Protein AF-A0A2E4XJX3-F1 (afdb_monomer_lite)

pLDDT: mean 94.76, std 6.54, range [60.28, 98.62]

Structure (mmCIF, N/CA/C/O backbone):
data_AF-A0A2E4XJX3-F1
#
_entry.id   AF-A0A2E4XJX3-F1
#
loop_
_atom_site.group_PDB
_atom_site.id
_atom_site.type_symbol
_atom_site.label_atom_id
_atom_site.label_alt_id
_atom_site.label_comp_id
_atom_site.label_asym_id
_atom_site.label_entity_id
_atom_site.label_seq_id
_atom_site.pdbx_PDB_ins_code
_atom_site.Cartn_x
_atom_site.Cartn_y
_atom_site.Cartn_z
_atom_site.occupancy
_atom_site.B_iso_or_equiv
_atom_site.auth_seq_id
_atom_site.auth_comp_id
_atom_site.auth_asym_id
_atom_site.auth_atom_id
_atom_site.pdbx_PDB_model_num
ATOM 1 N N . MET A 1 1 ? 22.770 4.022 -27.358 1.00 60.28 1 MET A N 1
ATOM 2 C CA . MET A 1 1 ? 21.686 3.166 -26.820 1.00 60.28 1 MET A CA 1
ATOM 3 C C . MET A 1 1 ? 21.592 3.239 -25.290 1.00 60.28 1 MET A C 1
ATOM 5 O O . MET A 1 1 ? 20.599 2.783 -24.740 1.00 60.28 1 MET A O 1
ATOM 9 N N . ASP A 1 2 ? 22.537 3.896 -24.609 1.00 72.00 2 ASP A N 1
ATOM 10 C CA . ASP A 1 2 ? 22.657 3.888 -23.140 1.00 72.00 2 ASP A CA 1
ATOM 11 C C . ASP A 1 2 ? 21.585 4.690 -22.389 1.00 72.00 2 ASP A C 1
ATOM 13 O O . ASP A 1 2 ? 21.184 4.313 -21.293 1.00 72.00 2 ASP A O 1
ATOM 17 N N . ASN A 1 3 ? 21.045 5.748 -23.002 1.00 80.81 3 ASN A N 1
ATOM 18 C CA . ASN A 1 3 ? 20.070 6.634 -22.351 1.00 80.81 3 ASN A CA 1
ATOM 19 C C . ASN A 1 3 ? 18.735 5.922 -22.033 1.00 80.81 3 ASN A C 1
ATOM 21 O O . ASN A 1 3 ? 18.138 6.138 -20.982 1.00 80.81 3 ASN A O 1
ATOM 25 N N . ASN A 1 4 ? 18.278 5.013 -22.904 1.00 82.69 4 ASN A N 1
ATOM 26 C CA . ASN A 1 4 ? 17.047 4.251 -22.652 1.00 82.69 4 ASN A CA 1
ATOM 27 C C . ASN A 1 4 ? 17.235 3.204 -21.550 1.00 82.69 4 ASN A C 1
ATOM 29 O O . ASN A 1 4 ? 16.314 2.975 -20.768 1.00 82.69 4 ASN A O 1
ATOM 33 N N . ASN A 1 5 ? 18.425 2.601 -21.458 1.00 86.06 5 ASN A N 1
ATOM 34 C CA . ASN A 1 5 ? 18.718 1.646 -20.397 1.00 86.06 5 ASN A CA 1
ATOM 35 C C . ASN A 1 5 ? 18.826 2.344 -19.031 1.00 86.06 5 ASN A C 1
ATOM 37 O O . ASN A 1 5 ? 18.207 1.891 -18.075 1.00 86.06 5 ASN A O 1
ATOM 41 N N . GLN A 1 6 ? 19.497 3.500 -18.969 1.00 88.69 6 GLN A N 1
ATOM 42 C CA . GLN A 1 6 ? 19.588 4.316 -17.752 1.00 88.69 6 GLN A CA 1
ATOM 43 C C . GLN A 1 6 ? 18.213 4.793 -17.261 1.00 88.69 6 GLN A C 1
ATOM 45 O O . GLN A 1 6 ? 17.909 4.677 -16.077 1.00 88.69 6 GLN A O 1
ATOM 50 N N . LYS A 1 7 ? 17.340 5.265 -18.164 1.00 89.62 7 LYS A N 1
ATO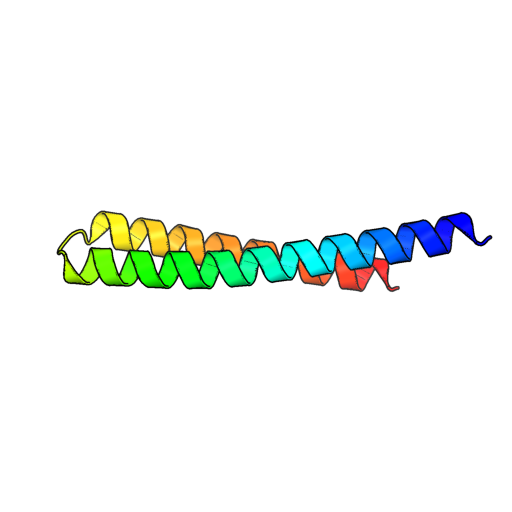M 51 C CA . LYS A 1 7 ? 15.965 5.658 -17.804 1.00 89.62 7 LYS A CA 1
ATOM 52 C C . LYS A 1 7 ? 15.141 4.489 -17.267 1.00 89.62 7 LYS A C 1
ATOM 54 O O . LYS A 1 7 ? 14.371 4.666 -16.327 1.00 89.62 7 LYS A O 1
ATOM 59 N N . ARG A 1 8 ? 15.303 3.296 -17.846 1.00 91.88 8 ARG A N 1
ATOM 60 C CA . ARG A 1 8 ? 14.640 2.078 -17.367 1.00 91.88 8 ARG A CA 1
ATOM 61 C C . ARG A 1 8 ? 15.134 1.684 -15.976 1.00 91.88 8 ARG A C 1
ATOM 63 O O . ARG A 1 8 ? 14.317 1.405 -15.106 1.00 91.88 8 ARG A O 1
ATOM 70 N N . GLU A 1 9 ? 16.446 1.690 -15.752 1.00 92.75 9 GLU A N 1
ATOM 71 C CA . GLU A 1 9 ? 17.046 1.397 -14.444 1.00 92.75 9 GLU A CA 1
ATOM 72 C C . GLU A 1 9 ? 16.588 2.391 -13.371 1.00 92.75 9 GLU A C 1
ATOM 74 O O . GLU A 1 9 ? 16.196 1.974 -12.281 1.00 92.75 9 GLU A O 1
ATOM 79 N N . GLN A 1 10 ? 16.543 3.684 -13.702 1.00 93.44 10 GLN A N 1
ATOM 80 C CA . GLN A 1 10 ? 16.008 4.711 -12.812 1.00 93.44 10 GLN A CA 1
ATOM 81 C C . GLN A 1 10 ? 14.527 4.466 -12.491 1.00 93.44 10 GLN A C 1
ATOM 83 O O . GLN A 1 10 ? 14.157 4.447 -11.319 1.00 93.44 10 GLN A O 1
ATOM 88 N N . GLY A 1 11 ? 13.690 4.203 -13.500 1.00 93.94 11 GLY A N 1
ATOM 89 C CA . GLY A 1 11 ? 12.272 3.905 -13.286 1.00 93.94 11 GLY A CA 1
ATOM 90 C C . GLY A 1 11 ? 12.055 2.670 -12.405 1.00 93.94 11 GLY A C 1
ATOM 91 O O . GLY A 1 11 ? 11.197 2.671 -11.524 1.00 93.94 11 GLY A O 1
ATOM 92 N N . LEU A 1 12 ? 12.872 1.626 -12.571 1.00 95.62 12 LEU A N 1
ATOM 93 C CA . LEU A 1 12 ? 12.834 0.439 -11.714 1.00 95.62 12 LEU A CA 1
ATOM 94 C C . LEU A 1 12 ? 13.244 0.746 -10.267 1.00 95.62 12 LEU A C 1
ATOM 96 O O . LEU A 1 12 ? 12.633 0.210 -9.338 1.00 95.62 12 LEU A O 1
ATOM 100 N N . ALA A 1 13 ? 14.248 1.601 -10.066 1.00 95.06 13 ALA A N 1
ATOM 101 C CA . ALA A 1 13 ? 14.674 2.033 -8.738 1.00 95.06 13 ALA A CA 1
ATOM 102 C C . ALA A 1 13 ? 13.586 2.866 -8.038 1.00 95.06 13 ALA A C 1
ATOM 104 O O . ALA A 1 13 ? 13.268 2.604 -6.877 1.00 95.06 13 ALA A O 1
ATOM 105 N N . GLU A 1 14 ? 12.963 3.806 -8.753 1.00 95.88 14 GLU A N 1
ATOM 106 C CA . GLU A 1 14 ? 11.851 4.621 -8.250 1.00 95.88 14 GLU A CA 1
ATOM 107 C C . GLU A 1 14 ? 10.651 3.751 -7.860 1.00 95.88 14 GLU A C 1
ATOM 109 O O . GLU A 1 14 ? 10.115 3.886 -6.759 1.00 95.88 14 GLU A O 1
ATOM 114 N N . ILE A 1 15 ? 10.283 2.783 -8.706 1.00 96.12 15 ILE A N 1
ATOM 115 C CA . ILE A 1 15 ? 9.209 1.830 -8.410 1.00 96.12 15 ILE A CA 1
ATOM 116 C C . ILE A 1 15 ? 9.535 0.984 -7.170 1.00 96.12 15 ILE A C 1
ATOM 118 O O . ILE A 1 15 ? 8.670 0.777 -6.316 1.00 96.12 15 ILE A O 1
ATOM 122 N N . SER A 1 16 ? 10.775 0.508 -7.037 1.00 95.00 16 SER A N 1
ATOM 123 C CA . SER A 1 16 ? 11.197 -0.253 -5.858 1.00 95.00 16 SER A CA 1
ATOM 124 C C . SER A 1 16 ? 11.140 0.590 -4.582 1.00 95.00 16 SER A C 1
ATOM 126 O O . SER A 1 16 ? 10.710 0.093 -3.541 1.00 95.00 16 SER A O 1
ATOM 128 N N . SER A 1 17 ? 11.553 1.857 -4.658 1.00 97.62 17 SER A N 1
ATOM 129 C CA . SER A 1 17 ? 11.497 2.797 -3.537 1.00 97.62 17 SER A CA 1
ATOM 130 C C . SER A 1 17 ? 10.054 3.067 -3.106 1.00 97.62 17 SER A C 1
ATOM 132 O O . SER A 1 17 ? 9.728 2.916 -1.928 1.00 97.62 17 SER A O 1
ATOM 134 N N . ALA A 1 18 ? 9.163 3.352 -4.060 1.00 97.50 18 ALA A N 1
ATOM 135 C CA 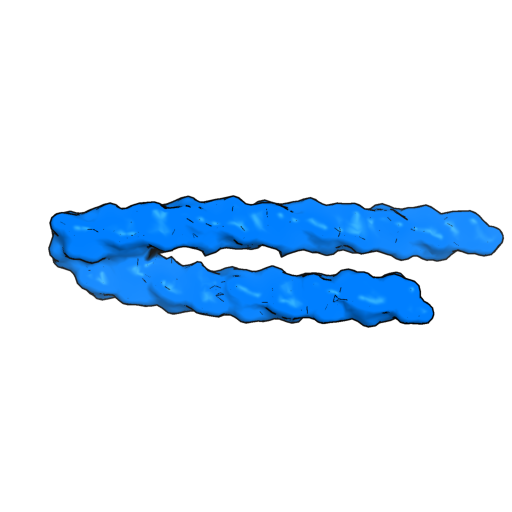. ALA A 1 18 ? 7.740 3.539 -3.792 1.00 97.50 18 ALA A CA 1
ATOM 136 C C . ALA A 1 18 ? 7.097 2.278 -3.189 1.00 97.50 18 ALA A C 1
ATOM 138 O O . ALA A 1 18 ? 6.298 2.374 -2.261 1.00 97.50 18 ALA A O 1
ATOM 139 N N . GLY A 1 19 ? 7.484 1.085 -3.654 1.00 97.94 19 GLY A N 1
ATOM 140 C CA . GLY A 1 19 ? 7.004 -0.174 -3.083 1.00 97.94 19 GLY A CA 1
ATOM 141 C C . GLY A 1 19 ? 7.384 -0.352 -1.611 1.00 97.94 19 GLY A C 1
ATOM 142 O O . GLY A 1 19 ? 6.538 -0.753 -0.814 1.00 97.94 19 GLY A O 1
ATOM 143 N N . PHE A 1 20 ? 8.619 0.005 -1.240 1.00 97.50 20 PHE A N 1
ATOM 144 C CA . PHE A 1 20 ? 9.077 -0.009 0.153 1.00 97.50 20 PHE A CA 1
ATOM 145 C C . PHE A 1 20 ? 8.320 1.006 1.021 1.00 97.50 20 PHE A C 1
ATOM 147 O O . PHE A 1 20 ? 7.901 0.682 2.129 1.00 97.50 20 PHE A O 1
ATOM 154 N N . GLN A 1 21 ? 8.094 2.219 0.510 1.00 98.31 21 GLN A N 1
ATOM 155 C CA . GLN A 1 21 ? 7.328 3.248 1.222 1.00 98.31 21 GLN A CA 1
ATOM 156 C C . GLN A 1 21 ? 5.876 2.824 1.475 1.00 98.31 21 GLN A C 1
ATOM 158 O O . GLN A 1 21 ? 5.327 3.121 2.535 1.00 98.31 21 GLN A O 1
ATOM 163 N N . ILE A 1 22 ? 5.251 2.112 0.530 1.00 98.44 22 ILE A N 1
ATOM 164 C CA . ILE A 1 22 ? 3.904 1.570 0.737 1.00 98.44 22 ILE A CA 1
ATOM 165 C C . ILE A 1 22 ? 3.914 0.489 1.826 1.00 98.44 22 ILE A C 1
ATOM 167 O O . ILE A 1 22 ? 3.013 0.480 2.661 1.00 98.44 22 ILE A O 1
ATOM 171 N N . ASP A 1 23 ? 4.923 -0.386 1.860 1.00 98.31 23 ASP A N 1
ATOM 172 C CA . ASP A 1 23 ? 5.033 -1.432 2.889 1.00 98.31 23 ASP A CA 1
ATOM 173 C C . ASP A 1 23 ? 5.239 -0.838 4.305 1.00 98.31 23 ASP A C 1
ATOM 175 O O . ASP A 1 23 ? 4.633 -1.309 5.275 1.00 98.31 23 ASP A O 1
ATOM 179 N N . ASP A 1 24 ? 6.018 0.245 4.430 1.00 98.38 24 ASP A N 1
ATOM 180 C CA . ASP A 1 24 ? 6.135 1.020 5.679 1.00 98.38 24 ASP A CA 1
ATOM 181 C C . ASP A 1 24 ? 4.790 1.640 6.092 1.00 98.38 24 ASP A C 1
ATOM 183 O O . ASP A 1 24 ? 4.347 1.503 7.236 1.00 98.38 24 ASP A O 1
ATOM 187 N N . LEU A 1 25 ? 4.092 2.274 5.145 1.00 98.44 25 LEU A N 1
ATOM 188 C CA . LEU A 1 25 ? 2.801 2.905 5.409 1.00 98.44 25 LEU A CA 1
ATOM 189 C C . LEU A 1 25 ? 1.740 1.887 5.845 1.00 98.44 25 LEU A C 1
ATOM 191 O O . LEU A 1 25 ? 1.002 2.154 6.791 1.00 98.44 25 LEU A O 1
ATOM 195 N N . VAL A 1 26 ? 1.691 0.715 5.205 1.00 98.62 26 VAL A N 1
ATOM 196 C CA . VAL A 1 26 ? 0.822 -0.401 5.610 1.00 98.62 26 VAL A CA 1
ATOM 197 C C . VAL A 1 26 ? 1.109 -0.793 7.058 1.00 98.62 26 VAL A C 1
ATOM 199 O O . VAL A 1 26 ? 0.185 -0.868 7.865 1.00 98.62 26 VAL A O 1
ATOM 202 N N . SER A 1 27 ? 2.383 -0.960 7.422 1.00 98.50 27 SER A N 1
ATOM 203 C CA . SER A 1 27 ? 2.778 -1.335 8.786 1.00 98.50 27 SER A CA 1
ATOM 204 C C . SER A 1 27 ? 2.317 -0.306 9.826 1.00 98.50 27 SER A C 1
ATOM 206 O O . SER A 1 27 ? 1.782 -0.668 10.876 1.00 98.50 27 SER A O 1
ATOM 208 N N . ARG A 1 28 ? 2.464 0.986 9.516 1.00 98.50 28 ARG A N 1
ATOM 209 C CA . ARG A 1 28 ? 2.034 2.090 10.387 1.00 98.50 28 ARG A CA 1
ATOM 210 C C . ARG A 1 28 ? 0.514 2.183 10.505 1.00 98.50 28 ARG A C 1
ATOM 212 O O . ARG A 1 28 ? 0.012 2.3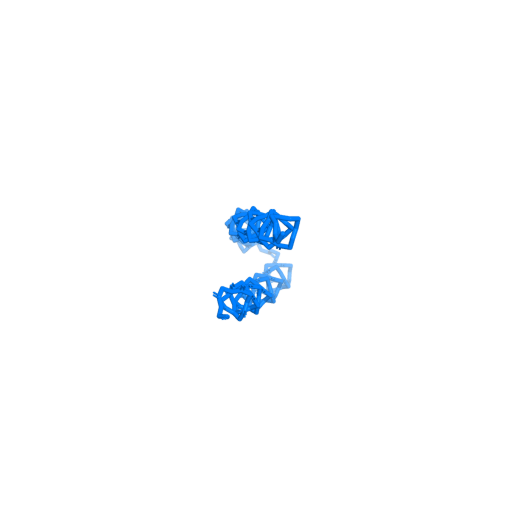73 11.608 1.00 98.50 28 ARG A O 1
ATOM 219 N N . ILE A 1 29 ? -0.219 2.013 9.404 1.00 98.44 29 ILE A N 1
ATOM 220 C CA . ILE A 1 29 ? -1.689 2.012 9.411 1.00 98.44 29 ILE A CA 1
ATOM 221 C C . ILE A 1 29 ? -2.221 0.855 10.246 1.00 98.44 29 ILE A C 1
ATOM 223 O O . ILE A 1 29 ? -3.113 1.071 11.055 1.00 98.44 29 ILE A O 1
ATOM 227 N N . VAL A 1 30 ? -1.647 -0.343 10.118 1.00 98.44 30 VAL A N 1
ATOM 228 C CA . VAL A 1 30 ? -2.045 -1.498 10.935 1.00 98.44 30 VAL A CA 1
ATOM 229 C C . VAL A 1 30 ? -1.815 -1.232 12.423 1.00 98.44 30 VAL A C 1
ATOM 231 O O . VAL A 1 30 ? -2.654 -1.606 13.240 1.00 98.44 30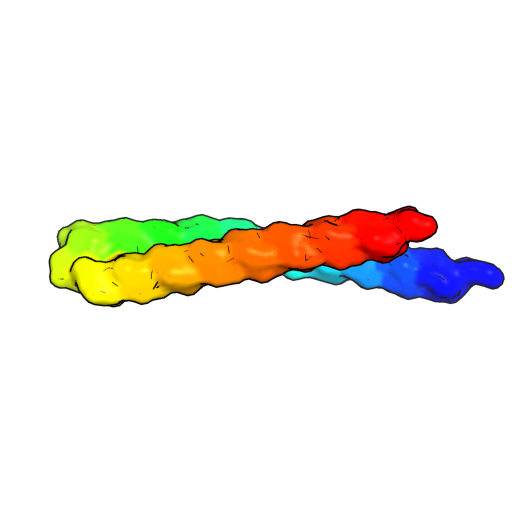 VAL A O 1
ATOM 234 N N . ALA A 1 31 ? -0.704 -0.588 12.792 1.00 98.38 31 ALA A N 1
ATOM 235 C CA . ALA A 1 31 ? -0.441 -0.230 14.184 1.00 98.38 31 ALA A CA 1
ATOM 236 C C . ALA A 1 31 ? -1.509 0.733 14.734 1.00 98.38 31 ALA A C 1
ATOM 238 O O . ALA A 1 31 ? -2.082 0.463 15.787 1.00 98.38 31 ALA A O 1
ATOM 239 N N . VAL A 1 32 ? -1.834 1.795 13.988 1.00 98.25 32 VAL A N 1
ATOM 240 C CA . VAL A 1 32 ? -2.864 2.770 14.385 1.00 98.25 32 VAL A CA 1
ATOM 241 C C . VAL A 1 32 ? -4.259 2.141 14.386 1.00 98.25 32 VAL A C 1
ATOM 243 O O . VAL A 1 32 ? -5.027 2.372 15.310 1.00 98.25 32 VAL A O 1
ATOM 246 N N . ALA A 1 33 ? -4.595 1.303 13.402 1.00 98.19 33 ALA A N 1
ATOM 247 C CA . ALA A 1 33 ? -5.888 0.620 13.339 1.00 98.19 33 ALA A CA 1
ATOM 248 C C . ALA A 1 33 ? -6.120 -0.256 14.577 1.00 98.19 33 ALA A C 1
ATOM 250 O O . ALA A 1 33 ? -7.189 -0.203 15.179 1.00 98.19 33 ALA A O 1
ATOM 251 N N . LYS A 1 34 ? -5.089 -0.993 15.010 1.00 97.69 34 LYS A N 1
ATOM 252 C CA . LYS A 1 34 ? -5.126 -1.782 16.249 1.00 97.69 34 LYS A CA 1
ATOM 253 C C . LYS A 1 34 ? -5.277 -0.905 17.491 1.00 97.69 34 LYS A C 1
ATOM 255 O O . LYS A 1 34 ? -6.045 -1.249 18.381 1.00 97.69 34 LYS A O 1
ATOM 260 N N . GLU A 1 35 ? -4.581 0.231 17.552 1.00 98.06 35 GLU A N 1
ATOM 261 C CA . GLU A 1 35 ? -4.733 1.195 18.650 1.00 98.06 35 GLU A CA 1
ATOM 262 C C . GLU A 1 35 ? -6.170 1.744 18.726 1.00 98.06 35 GLU A C 1
ATOM 264 O O . GLU A 1 35 ? -6.756 1.803 19.811 1.00 98.06 35 GLU A O 1
ATOM 269 N N . MET A 1 36 ? -6.773 2.058 17.574 1.00 97.69 36 MET A N 1
ATOM 270 C CA . MET A 1 36 ? -8.166 2.505 17.474 1.00 97.69 36 MET A CA 1
ATOM 271 C C . MET A 1 36 ? -9.150 1.415 17.912 1.00 97.69 36 MET A C 1
ATOM 273 O O . MET A 1 36 ? -10.076 1.715 18.664 1.00 97.69 36 MET A O 1
ATOM 277 N N . GLU A 1 37 ? -8.924 0.156 17.522 1.00 95.00 37 GLU A N 1
ATOM 278 C CA . GLU A 1 37 ? -9.693 -1.004 18.001 1.00 95.00 37 GLU A CA 1
ATOM 279 C C . GLU A 1 37 ? -9.643 -1.109 19.531 1.00 95.00 37 GLU A C 1
ATOM 281 O O . GLU A 1 37 ? -10.682 -1.181 20.182 1.00 95.00 37 GLU A O 1
ATOM 286 N N . THR A 1 38 ? -8.446 -1.033 20.126 1.00 95.88 38 THR A N 1
ATOM 287 C CA . THR A 1 38 ? -8.283 -1.106 21.591 1.00 95.88 38 THR A CA 1
ATOM 288 C C . THR A 1 38 ? -8.853 0.101 22.340 1.00 95.88 38 THR A C 1
ATOM 290 O O . THR A 1 38 ? -9.138 0.004 23.532 1.00 95.88 38 THR A O 1
ATOM 293 N N . SER A 1 39 ? -9.035 1.226 21.648 1.00 96.94 39 SER A N 1
ATOM 294 C CA . SER A 1 39 ? -9.597 2.468 22.191 1.00 96.94 39 SER A CA 1
ATOM 295 C C . SER A 1 39 ? -11.109 2.600 21.946 1.00 96.94 39 SER A C 1
ATOM 297 O O . SER A 1 39 ? -11.666 3.676 22.154 1.00 96.94 39 SER A O 1
ATOM 299 N N . ASN A 1 40 ? -11.781 1.525 21.509 1.00 95.31 40 ASN A N 1
ATOM 300 C CA . ASN A 1 40 ? -13.206 1.484 21.150 1.00 95.31 40 ASN A CA 1
ATOM 301 C C . ASN A 1 40 ? -13.616 2.447 20.013 1.00 95.31 40 ASN A C 1
ATOM 303 O O . ASN A 1 40 ? -14.780 2.838 19.910 1.00 95.31 40 ASN A O 1
ATOM 307 N N . PHE A 1 41 ? -12.691 2.806 19.118 1.00 97.06 41 PHE A N 1
ATOM 308 C CA . PHE A 1 41 ? -12.978 3.553 17.888 1.00 97.06 41 PHE A CA 1
ATOM 309 C C . PHE A 1 41 ? -13.145 2.599 16.691 1.00 97.06 41 PHE A C 1
ATOM 311 O O . PHE A 1 41 ? -12.459 2.729 15.675 1.00 97.06 41 PHE A O 1
ATOM 318 N N . GLU A 1 42 ? -14.068 1.638 16.800 1.00 95.69 42 GLU A N 1
ATOM 319 C CA . GLU A 1 42 ? -14.241 0.531 15.839 1.00 95.69 42 GLU A CA 1
ATOM 320 C C . GLU A 1 42 ? -14.444 0.998 14.389 1.00 95.69 42 GLU A C 1
ATOM 322 O O . GLU A 1 42 ? -13.802 0.475 13.479 1.00 95.69 42 GLU A O 1
ATOM 327 N N . SER A 1 43 ? -15.273 2.023 14.153 1.00 97.25 43 SER A N 1
ATOM 328 C CA . SER A 1 43 ? -15.486 2.560 12.800 1.00 97.25 43 SER A CA 1
ATOM 329 C C . SER A 1 43 ? -14.202 3.132 12.191 1.00 97.25 43 SER A C 1
ATOM 331 O O . SER A 1 43 ? -13.943 2.936 11.007 1.00 97.25 43 SER A O 1
ATOM 333 N N . CYS A 1 44 ? -13.369 3.799 12.998 1.00 97.56 44 CYS A N 1
ATOM 334 C CA . CYS A 1 44 ? -12.097 4.351 12.533 1.00 97.56 44 CYS A CA 1
ATOM 335 C C . CYS A 1 44 ? -11.092 3.233 12.232 1.00 97.56 44 CYS A C 1
ATOM 337 O O . CYS A 1 44 ? -10.439 3.252 11.190 1.00 97.56 44 CYS A O 1
ATOM 339 N N . ALA A 1 45 ? -11.011 2.222 13.101 1.00 98.12 45 ALA A N 1
ATOM 340 C CA . ALA A 1 45 ? -10.187 1.043 12.854 1.00 98.12 45 ALA A CA 1
ATOM 341 C C . ALA A 1 45 ? -10.599 0.328 11.557 1.00 98.12 45 ALA A C 1
ATOM 343 O O . ALA A 1 45 ? -9.745 -0.015 10.739 1.00 98.12 45 ALA A O 1
ATOM 344 N N . HIS A 1 46 ? -11.907 0.170 11.327 1.00 98.06 46 HIS A N 1
ATOM 345 C CA . HIS A 1 46 ? -12.442 -0.427 10.107 1.00 98.06 46 HIS A CA 1
ATOM 346 C C . HIS A 1 46 ? -12.017 0.342 8.848 1.00 98.06 46 HIS A C 1
ATOM 348 O O . HIS A 1 46 ? -11.493 -0.265 7.911 1.00 98.06 46 HIS A O 1
ATOM 354 N N . GLU A 1 47 ? -12.177 1.669 8.837 1.00 98.56 47 GLU A N 1
ATOM 355 C CA . GLU A 1 47 ? -11.744 2.515 7.719 1.00 98.56 47 GLU A CA 1
ATOM 356 C C . GLU A 1 47 ? -10.232 2.415 7.473 1.00 98.56 47 GLU A C 1
ATOM 358 O O . GLU A 1 47 ? -9.796 2.291 6.327 1.00 98.56 47 GLU A O 1
ATOM 363 N N . LEU A 1 48 ? -9.417 2.392 8.532 1.00 98.50 48 LEU A N 1
ATOM 364 C CA . LEU A 1 48 ? -7.966 2.228 8.413 1.00 98.50 48 LEU A CA 1
ATOM 365 C C . LEU A 1 48 ? -7.585 0.875 7.794 1.00 98.50 48 LEU A C 1
ATOM 367 O O . LEU A 1 48 ? -6.683 0.819 6.956 1.00 98.50 48 LEU A O 1
ATOM 371 N N . PHE A 1 49 ? -8.295 -0.203 8.130 1.00 98.31 49 PHE A N 1
ATOM 372 C CA . PHE A 1 49 ? -8.090 -1.501 7.486 1.00 98.31 49 PHE A CA 1
ATOM 373 C C . PHE A 1 49 ? -8.536 -1.521 6.014 1.00 98.31 49 PHE A C 1
ATOM 375 O O . PHE A 1 49 ? -7.925 -2.213 5.199 1.00 98.31 49 PHE A O 1
ATOM 382 N N . GLU A 1 50 ? -9.558 -0.755 5.624 1.00 98.56 50 GLU A N 1
ATOM 383 C CA . GLU A 1 50 ? -9.886 -0.584 4.200 1.00 98.56 50 GLU A CA 1
ATOM 384 C C . GLU A 1 50 ? -8.768 0.155 3.445 1.00 98.56 50 GLU A C 1
ATOM 386 O O . GLU A 1 50 ? -8.397 -0.234 2.332 1.00 98.56 50 GLU A O 1
ATOM 391 N N . VAL A 1 51 ? -8.164 1.176 4.063 1.00 98.44 51 VAL A N 1
ATOM 392 C CA . VAL A 1 51 ? -7.001 1.874 3.491 1.00 98.44 51 VAL A CA 1
ATOM 393 C C . VAL A 1 51 ? -5.805 0.925 3.352 1.00 98.44 51 VAL A C 1
ATOM 395 O O . VAL A 1 51 ? -5.158 0.910 2.303 1.00 98.44 51 VAL A O 1
ATOM 398 N N . GLU A 1 52 ? -5.529 0.092 4.358 1.00 98.44 52 GLU A N 1
ATOM 399 C CA . GLU A 1 52 ? -4.487 -0.942 4.303 1.00 98.44 52 GLU A CA 1
ATOM 400 C C . GLU A 1 52 ? -4.688 -1.892 3.112 1.00 98.44 52 GLU A C 1
ATOM 402 O O . GLU A 1 52 ? -3.780 -2.059 2.287 1.00 98.44 52 GLU A O 1
ATOM 407 N N . ARG A 1 53 ? -5.899 -2.431 2.935 1.00 98.56 53 ARG A N 1
ATOM 408 C CA . ARG A 1 53 ? -6.244 -3.271 1.776 1.00 98.56 53 ARG A CA 1
ATOM 409 C C . ARG A 1 53 ? -6.013 -2.556 0.444 1.00 98.56 53 ARG A C 1
ATOM 411 O O . ARG A 1 53 ? -5.466 -3.147 -0.499 1.00 98.56 53 ARG A O 1
ATOM 418 N N . ALA A 1 54 ? -6.408 -1.287 0.346 1.00 98.50 54 ALA A N 1
ATOM 419 C CA . ALA A 1 54 ? -6.222 -0.485 -0.859 1.00 98.50 54 ALA A CA 1
ATOM 420 C C . ALA A 1 54 ? -4.734 -0.271 -1.186 1.00 98.50 54 ALA A C 1
ATOM 422 O O . ALA A 1 54 ? -4.330 -0.417 -2.347 1.00 98.50 54 ALA A O 1
ATOM 423 N N . LEU A 1 55 ? -3.906 0.002 -0.174 1.00 98.44 55 LEU A N 1
ATOM 424 C CA . LEU A 1 55 ? -2.458 0.162 -0.311 1.00 98.44 55 LEU A CA 1
ATOM 425 C C . LEU A 1 55 ? -1.769 -1.133 -0.740 1.00 98.44 55 LEU A C 1
ATOM 427 O O . LEU A 1 55 ? -0.970 -1.107 -1.675 1.00 98.44 55 LEU A O 1
ATOM 431 N N . ILE A 1 56 ? -2.128 -2.278 -0.155 1.00 98.44 56 ILE A N 1
ATOM 432 C CA . ILE A 1 56 ? -1.606 -3.590 -0.574 1.00 98.44 56 ILE A CA 1
ATOM 433 C C . ILE A 1 56 ? -1.933 -3.846 -2.050 1.00 98.44 56 ILE A C 1
ATOM 435 O O . ILE A 1 56 ? -1.079 -4.260 -2.843 1.00 98.44 56 ILE A O 1
ATOM 439 N N . SER A 1 57 ? -3.168 -3.552 -2.461 1.00 98.38 57 SER A N 1
ATOM 440 C CA . SER A 1 57 ? -3.594 -3.684 -3.855 1.00 98.38 57 SER A CA 1
ATOM 441 C C . SER A 1 57 ? -2.832 -2.736 -4.795 1.00 98.38 57 SER A C 1
ATOM 443 O O . SER A 1 57 ? -2.453 -3.133 -5.906 1.00 98.38 57 SER A O 1
ATOM 445 N N . ALA A 1 58 ? -2.564 -1.499 -4.364 1.00 97.75 58 ALA A N 1
ATOM 446 C CA . ALA A 1 58 ? -1.727 -0.542 -5.083 1.00 97.75 58 ALA A CA 1
ATOM 447 C C . ALA A 1 58 ? -0.272 -1.025 -5.207 1.00 97.75 58 ALA A C 1
ATOM 449 O O . ALA A 1 58 ? 0.239 -1.076 -6.327 1.00 97.75 58 ALA A O 1
ATOM 450 N N . ASN A 1 59 ? 0.356 -1.484 -4.118 1.00 97.94 59 ASN A N 1
ATOM 451 C CA . ASN A 1 59 ? 1.727 -2.003 -4.148 1.00 97.94 59 ASN A CA 1
ATOM 452 C C . ASN A 1 59 ? 1.845 -3.218 -5.076 1.00 97.94 59 ASN A C 1
ATOM 454 O O . ASN A 1 59 ? 2.772 -3.341 -5.873 1.00 97.94 59 ASN A O 1
ATOM 458 N N . ARG A 1 60 ? 0.848 -4.109 -5.060 1.00 97.81 60 ARG A N 1
ATOM 459 C CA . ARG A 1 60 ? 0.810 -5.259 -5.968 1.00 97.81 60 ARG A CA 1
ATOM 460 C C . ARG A 1 60 ? 0.750 -4.836 -7.441 1.00 97.81 60 ARG A C 1
ATOM 462 O O . ARG A 1 60 ? 1.407 -5.456 -8.275 1.00 97.81 60 ARG A O 1
ATOM 469 N N . ARG A 1 61 ? -0.031 -3.802 -7.782 1.00 97.19 61 ARG A N 1
ATOM 470 C CA . ARG A 1 61 ? -0.074 -3.237 -9.147 1.00 97.19 61 ARG A CA 1
ATOM 471 C C . ARG A 1 61 ? 1.264 -2.616 -9.538 1.00 97.19 61 ARG A C 1
ATOM 473 O O . ARG A 1 61 ? 1.735 -2.862 -10.642 1.00 97.19 61 ARG A O 1
ATOM 480 N N . LEU A 1 62 ? 1.882 -1.884 -8.617 1.00 96.31 62 LEU A N 1
ATOM 481 C CA . LEU A 1 62 ? 3.184 -1.257 -8.804 1.00 96.31 62 LEU A CA 1
ATOM 482 C C . LEU A 1 62 ? 4.286 -2.298 -9.077 1.00 96.31 62 LEU A C 1
ATOM 484 O O . LEU A 1 62 ? 5.042 -2.167 -10.036 1.00 96.31 62 LEU A O 1
ATOM 488 N N . ARG A 1 63 ? 4.316 -3.392 -8.307 1.00 95.06 63 ARG A N 1
ATOM 489 C CA . ARG A 1 63 ? 5.251 -4.512 -8.511 1.00 95.06 63 ARG A CA 1
ATOM 490 C C . ARG A 1 63 ? 5.061 -5.206 -9.865 1.00 95.06 63 ARG A C 1
ATOM 492 O O . ARG A 1 63 ? 6.047 -5.618 -10.466 1.00 95.06 63 ARG A O 1
ATOM 499 N N . ARG A 1 64 ? 3.821 -5.312 -10.363 1.00 95.81 64 ARG A N 1
ATOM 500 C CA . ARG A 1 64 ? 3.552 -5.823 -11.721 1.00 95.81 64 ARG A CA 1
ATOM 501 C C . ARG A 1 64 ? 4.079 -4.882 -12.799 1.00 95.81 64 ARG A C 1
ATOM 503 O O . ARG A 1 64 ? 4.810 -5.339 -13.664 1.00 95.81 64 ARG A O 1
ATOM 510 N N . ALA A 1 65 ? 3.815 -3.581 -12.682 1.00 93.00 65 ALA A N 1
ATOM 511 C CA . ALA A 1 65 ? 4.366 -2.592 -13.608 1.00 93.00 65 ALA A CA 1
ATOM 512 C C . ALA A 1 65 ? 5.908 -2.623 -13.638 1.00 93.00 65 ALA A C 1
ATOM 514 O O . ALA A 1 65 ? 6.507 -2.497 -14.701 1.00 93.00 65 ALA A O 1
ATOM 515 N N . ALA A 1 66 ? 6.557 -2.863 -12.492 1.00 93.94 66 ALA A N 1
ATOM 516 C CA . ALA A 1 66 ? 8.006 -3.070 -12.425 1.00 93.94 66 ALA A CA 1
ATOM 517 C C . ALA A 1 66 ? 8.470 -4.308 -13.210 1.00 93.94 66 ALA A C 1
ATOM 519 O O . ALA A 1 66 ? 9.530 -4.282 -13.830 1.00 93.94 66 ALA A O 1
ATOM 520 N N . ALA A 1 67 ? 7.709 -5.405 -13.147 1.00 92.88 67 ALA A N 1
ATOM 521 C CA . ALA A 1 67 ? 8.015 -6.629 -13.879 1.00 92.88 67 ALA A CA 1
ATOM 522 C C . ALA A 1 67 ? 7.876 -6.416 -15.393 1.00 92.88 67 ALA A C 1
ATOM 524 O O . ALA A 1 67 ? 8.783 -6.794 -16.130 1.00 92.88 67 ALA A O 1
ATOM 525 N N .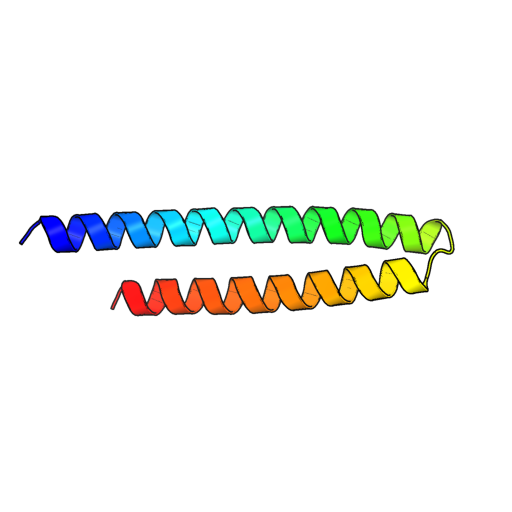 ASP A 1 68 ? 6.818 -5.726 -15.827 1.00 92.19 68 ASP A N 1
ATOM 526 C CA . ASP A 1 68 ? 6.585 -5.382 -17.236 1.00 92.19 68 ASP A CA 1
ATOM 527 C C . ASP A 1 68 ? 7.669 -4.433 -17.785 1.00 92.19 68 ASP A C 1
ATOM 529 O O . ASP A 1 68 ? 8.037 -4.499 -18.950 1.00 92.19 68 ASP A O 1
ATOM 533 N N . LEU A 1 69 ? 8.239 -3.567 -16.941 1.00 89.00 69 LEU A N 1
ATOM 534 C CA . LEU A 1 69 ? 9.368 -2.700 -17.305 1.00 89.00 69 LEU A CA 1
ATOM 535 C C . LEU A 1 69 ? 10.699 -3.449 -17.463 1.00 89.00 69 LEU A C 1
ATOM 537 O O . LEU A 1 69 ? 11.636 -2.897 -18.039 1.00 89.00 69 LEU A O 1
ATOM 541 N N . ARG A 1 70 ? 10.825 -4.665 -16.914 1.00 86.88 70 ARG A N 1
ATOM 542 C CA . ARG A 1 70 ? 12.042 -5.489 -17.032 1.00 86.88 70 ARG A CA 1
ATOM 543 C C . ARG A 1 70 ? 12.070 -6.326 -18.308 1.00 86.88 70 ARG A C 1
ATOM 545 O O . ARG A 1 70 ? 13.170 -6.687 -18.728 1.00 86.88 70 ARG A O 1
ATOM 552 N N . THR A 1 71 ? 10.904 -6.650 -18.867 1.00 78.94 71 THR A N 1
ATOM 553 C CA . THR A 1 71 ? 10.749 -7.374 -20.140 1.00 78.94 71 THR A CA 1
ATOM 554 C C . THR A 1 71 ? 11.009 -6.467 -21.330 1.00 78.94 71 THR A C 1
ATOM 556 O O . THR A 1 71 ? 11.683 -6.934 -22.272 1.00 78.94 71 THR A O 1
#

Foldseek 3Di:
DVVLVVVLVVLLVVLVVVLVVLVVVLVVLQVVLVVCVVVVVPVSSVVSVVVSVVSVVVSVVSVVVSVVSVD

Radius of gyration: 16.65 Å; chains: 1; bounding box: 38×14×49 Å

Sequence (71 aa):
MDNNNQKREQGLAEISSAGFQIDDLVSRIVA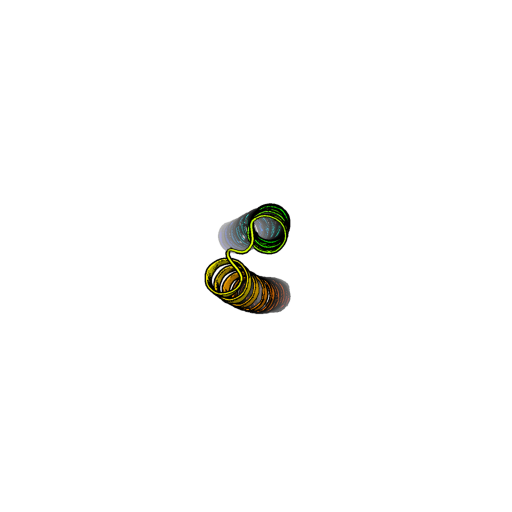VAKEMETSNFESCAHELFEVERALISANRRLRRAAADLRT

Secondary structure (DSSP, 8-state):
-HHHHHHHHHHHHHHHHHHHHHHHHHHHHHHHHHHHHHTT-HHHHHHHHHHHHHHHHHHHHHHHHHHHTT-